Protein AF-A0AAW1SZ01-F1 (afdb_monomer_lite)

Structure (mmCIF, N/CA/C/O backbone):
data_AF-A0AAW1SZ01-F1
#
_entry.id   AF-A0AAW1SZ01-F1
#
loop_
_atom_site.group_PDB
_atom_site.id
_atom_site.type_symbol
_atom_site.label_atom_id
_atom_site.label_alt_id
_atom_site.label_comp_id
_atom_site.label_asym_id
_atom_site.label_entity_id
_atom_site.label_seq_id
_atom_site.pdbx_PDB_ins_code
_atom_site.Cartn_x
_atom_site.Cartn_y
_atom_site.Cartn_z
_atom_site.occupancy
_atom_site.B_iso_or_equiv
_atom_site.auth_seq_id
_atom_site.auth_comp_id
_atom_site.auth_asym_id
_atom_site.auth_atom_id
_atom_site.pdbx_PDB_model_num
ATOM 1 N N . MET A 1 1 ? -8.399 -13.420 23.243 1.00 52.22 1 MET A N 1
ATOM 2 C CA . MET A 1 1 ? -7.637 -14.056 22.139 1.00 52.22 1 MET A CA 1
ATOM 3 C C . MET A 1 1 ? -8.127 -13.593 20.758 1.00 52.22 1 MET A C 1
ATOM 5 O O . MET A 1 1 ? -8.133 -14.375 19.816 1.00 52.22 1 MET A O 1
ATOM 9 N N . GLY A 1 2 ? -8.563 -12.332 20.626 1.00 72.81 2 GLY A N 1
ATOM 10 C CA . GLY A 1 2 ? -9.098 -11.788 19.370 1.00 72.81 2 GLY A CA 1
ATOM 11 C C . GLY A 1 2 ? -8.154 -10.813 18.667 1.00 72.81 2 GLY A C 1
ATOM 12 O O . GLY A 1 2 ? -8.273 -10.635 17.461 1.00 72.81 2 GLY A O 1
ATOM 13 N N . ASP A 1 3 ? -7.204 -10.222 19.392 1.00 81.69 3 ASP A N 1
ATOM 14 C CA . ASP A 1 3 ? -6.471 -9.056 18.887 1.00 81.69 3 ASP A CA 1
ATOM 15 C C . ASP A 1 3 ? -5.293 -9.440 17.985 1.00 81.69 3 ASP A C 1
ATOM 17 O O . ASP A 1 3 ? -5.135 -8.847 16.924 1.00 81.69 3 ASP A O 1
ATOM 21 N N . LEU A 1 4 ? -4.605 -10.554 18.271 1.00 87.94 4 LEU A N 1
ATOM 22 C CA . LEU A 1 4 ? -3.576 -11.098 17.373 1.00 87.94 4 LEU A CA 1
ATOM 23 C C . LEU A 1 4 ? -4.139 -11.468 15.988 1.00 87.94 4 LEU A C 1
ATOM 25 O O . LEU A 1 4 ? -3.539 -11.167 14.964 1.00 87.94 4 LEU A O 1
ATOM 29 N N . HIS A 1 5 ? -5.322 -12.091 15.926 1.00 90.06 5 HIS A N 1
ATOM 30 C CA . HIS A 1 5 ? -5.950 -12.444 14.644 1.00 90.06 5 HIS A CA 1
ATOM 31 C C . HIS A 1 5 ? -6.350 -11.211 13.825 1.00 90.06 5 HIS A C 1
ATOM 33 O O . HIS A 1 5 ? -6.357 -11.276 12.596 1.00 90.06 5 HIS A O 1
ATOM 39 N N . LYS A 1 6 ? -6.717 -10.106 14.486 1.00 90.19 6 LYS A N 1
ATOM 40 C CA . LYS A 1 6 ? -7.010 -8.839 13.808 1.00 90.19 6 LYS A CA 1
ATOM 41 C C . LYS A 1 6 ? -5.728 -8.234 13.245 1.00 90.19 6 LYS A C 1
ATOM 43 O O . LYS A 1 6 ? -5.693 -7.949 12.052 1.00 90.19 6 LYS A O 1
ATOM 48 N N . GLU A 1 7 ? -4.677 -8.133 14.059 1.00 91.94 7 GLU A N 1
ATOM 49 C CA . GLU A 1 7 ? -3.374 -7.615 13.627 1.00 91.94 7 GLU A CA 1
ATOM 50 C C . GLU A 1 7 ? -2.823 -8.424 12.446 1.00 91.94 7 GLU A C 1
ATOM 52 O O . GLU A 1 7 ? -2.446 -7.852 11.427 1.00 91.94 7 GLU A O 1
ATOM 57 N N . MET A 1 8 ? -2.867 -9.760 12.517 1.00 93.62 8 MET A N 1
ATOM 58 C CA . MET A 1 8 ? -2.403 -10.615 11.421 1.00 93.62 8 MET A CA 1
ATOM 59 C C . MET A 1 8 ? -3.152 -10.351 10.109 1.00 93.62 8 MET A C 1
ATOM 61 O O . MET A 1 8 ? -2.529 -10.318 9.048 1.00 93.62 8 MET A O 1
ATOM 65 N N . LYS A 1 9 ? -4.474 -10.132 10.158 1.00 94.12 9 LYS A N 1
ATOM 66 C CA . LYS A 1 9 ? -5.267 -9.790 8.964 1.00 94.12 9 LYS A CA 1
ATOM 67 C C . LYS A 1 9 ? -4.882 -8.427 8.397 1.00 94.12 9 LYS A C 1
ATOM 69 O O . LYS A 1 9 ? -4.774 -8.289 7.181 1.00 94.12 9 LYS A O 1
ATOM 74 N N . ILE A 1 10 ? -4.673 -7.438 9.265 1.00 94.25 10 ILE A N 1
ATOM 75 C CA . ILE A 1 10 ? -4.255 -6.087 8.872 1.00 94.25 10 ILE A CA 1
ATOM 76 C C . ILE A 1 10 ? -2.873 -6.146 8.221 1.00 94.25 10 ILE A C 1
ATOM 78 O O . ILE A 1 10 ? -2.716 -5.699 7.088 1.00 94.25 10 ILE A O 1
ATOM 82 N N . ARG A 1 11 ? -1.906 -6.796 8.874 1.00 95.12 11 ARG A N 1
ATOM 83 C CA . ARG A 1 11 ? -0.548 -6.991 8.359 1.00 95.12 11 ARG A CA 1
ATOM 84 C C . ARG A 1 11 ? -0.560 -7.677 6.994 1.00 95.12 11 ARG A C 1
ATOM 86 O O . ARG A 1 11 ? 0.067 -7.181 6.064 1.00 95.12 11 ARG A O 1
ATOM 93 N N . GLN A 1 12 ? -1.317 -8.767 6.842 1.00 94.62 12 GLN A N 1
ATOM 94 C CA . GLN A 1 12 ? -1.421 -9.480 5.566 1.00 94.62 12 GLN A CA 1
ATOM 95 C C . GLN A 1 12 ? -2.022 -8.603 4.459 1.00 94.62 12 GLN A C 1
ATOM 97 O O . GLN A 1 12 ? -1.530 -8.615 3.331 1.00 94.62 12 GLN A O 1
ATOM 102 N N . ARG A 1 13 ? -3.066 -7.825 4.772 1.00 94.56 13 ARG A N 1
ATOM 103 C CA . ARG A 1 13 ? -3.696 -6.904 3.818 1.00 94.56 13 ARG A CA 1
ATOM 104 C C . ARG A 1 13 ? -2.722 -5.816 3.375 1.00 94.56 13 ARG A C 1
ATOM 106 O O . ARG A 1 13 ? -2.546 -5.625 2.177 1.00 94.56 13 ARG A O 1
ATOM 113 N N . VAL A 1 14 ? -2.099 -5.115 4.321 1.00 94.69 14 VAL A N 1
ATOM 114 C CA . VAL A 1 14 ? -1.214 -3.983 4.019 1.00 94.69 14 VAL A CA 1
ATOM 115 C C . VAL A 1 14 ? 0.039 -4.464 3.288 1.00 94.69 14 VAL A C 1
ATOM 117 O O . VAL A 1 14 ? 0.370 -3.905 2.251 1.00 94.69 14 VAL A O 1
ATOM 120 N N . GLN A 1 15 ? 0.680 -5.555 3.717 1.00 93.94 15 GLN A N 1
ATOM 121 C CA . GLN A 1 15 ? 1.846 -6.104 3.007 1.00 93.94 15 GLN A CA 1
ATOM 122 C C . GLN A 1 15 ? 1.521 -6.582 1.585 1.00 93.94 15 GLN A C 1
ATOM 124 O O . GLN A 1 15 ? 2.368 -6.493 0.702 1.00 93.94 15 GLN A O 1
ATOM 129 N N . GLY A 1 16 ? 0.298 -7.062 1.334 1.00 91.88 16 GLY A N 1
ATOM 130 C CA . GLY A 1 16 ? -0.138 -7.430 -0.016 1.00 91.88 16 GLY A CA 1
ATOM 131 C C . GLY A 1 16 ? -0.310 -6.235 -0.963 1.00 91.88 16 GLY A C 1
ATOM 132 O O . GLY A 1 16 ? -0.218 -6.406 -2.179 1.00 91.88 16 GLY A O 1
ATOM 133 N N . ILE A 1 17 ? -0.560 -5.045 -0.408 1.00 92.31 17 ILE A N 1
ATOM 134 C CA . ILE A 1 17 ? -0.696 -3.780 -1.143 1.00 92.31 17 ILE A CA 1
ATOM 135 C C . ILE A 1 17 ? 0.676 -3.118 -1.303 1.00 92.31 17 ILE A C 1
ATOM 137 O O . ILE A 1 17 ? 1.040 -2.705 -2.395 1.00 92.31 17 ILE A O 1
ATOM 141 N N . PHE A 1 18 ? 1.455 -3.053 -0.224 1.00 93.00 18 PHE A N 1
ATOM 142 C CA . PHE A 1 18 ? 2.802 -2.488 -0.184 1.00 93.00 18 PHE A CA 1
ATOM 143 C C . PHE A 1 18 ? 3.845 -3.558 -0.524 1.00 93.00 18 PHE A C 1
ATOM 145 O O . PHE A 1 18 ? 4.616 -4.010 0.328 1.00 93.00 18 PHE A O 1
ATOM 152 N N . ASN A 1 19 ? 3.832 -3.981 -1.787 1.00 92.19 19 ASN A N 1
ATOM 153 C CA . ASN A 1 19 ? 4.621 -5.098 -2.301 1.00 92.19 19 ASN A CA 1
ATOM 154 C C . ASN A 1 19 ? 5.793 -4.673 -3.204 1.00 92.19 19 ASN A C 1
ATOM 156 O O . ASN A 1 19 ? 6.252 -5.477 -4.020 1.00 92.19 19 ASN A O 1
ATOM 160 N N . ARG A 1 20 ? 6.277 -3.430 -3.084 1.00 91.00 20 ARG A N 1
ATOM 161 C CA . ARG A 1 20 ? 7.441 -2.972 -3.854 1.00 91.00 20 ARG A CA 1
ATOM 162 C C . ARG A 1 20 ? 8.731 -3.645 -3.359 1.00 91.00 20 ARG A C 1
ATOM 164 O O . ARG A 1 20 ? 8.949 -3.694 -2.147 1.00 91.00 20 ARG A O 1
ATOM 171 N N . PRO A 1 21 ? 9.580 -4.173 -4.257 1.00 91.38 21 PRO A N 1
ATOM 172 C CA . PRO A 1 21 ? 10.893 -4.708 -3.913 1.00 91.38 21 PRO A CA 1
ATOM 173 C C . PRO A 1 21 ? 11.940 -3.598 -3.747 1.00 91.38 21 PRO A C 1
ATOM 175 O O . PRO A 1 21 ? 11.858 -2.564 -4.399 1.00 91.38 21 PRO A O 1
ATOM 178 N N . GLU A 1 22 ? 12.988 -3.867 -2.965 1.00 91.94 22 GLU A N 1
ATOM 179 C CA . GLU A 1 22 ? 14.144 -2.969 -2.767 1.00 91.94 22 GLU A CA 1
ATOM 180 C C . GLU A 1 22 ? 14.798 -2.517 -4.090 1.00 91.94 22 GLU A C 1
ATOM 182 O O . GLU A 1 22 ? 15.280 -1.396 -4.192 1.00 91.94 22 GLU A O 1
ATOM 187 N N . ALA A 1 23 ? 14.759 -3.359 -5.130 1.00 89.56 23 ALA A N 1
ATOM 188 C CA . ALA A 1 23 ? 15.337 -3.065 -6.444 1.00 89.56 23 ALA A CA 1
ATOM 189 C C . ALA A 1 23 ? 14.664 -1.899 -7.196 1.00 89.56 23 ALA A C 1
ATOM 191 O O . ALA A 1 23 ? 15.280 -1.346 -8.106 1.00 89.56 23 ALA A O 1
ATOM 192 N N . ASP A 1 24 ? 13.431 -1.537 -6.831 1.00 88.81 24 ASP A N 1
ATOM 193 C CA . ASP A 1 24 ? 12.688 -0.439 -7.465 1.00 88.81 24 ASP A CA 1
ATOM 194 C C . ASP A 1 24 ? 12.974 0.919 -6.790 1.00 88.81 24 ASP A C 1
ATOM 196 O O . ASP A 1 24 ? 12.472 1.954 -7.232 1.00 88.81 24 ASP A O 1
ATOM 200 N N . PHE A 1 25 ? 13.785 0.935 -5.726 1.00 92.88 25 PHE A N 1
ATOM 201 C CA . PHE A 1 25 ? 14.152 2.147 -4.998 1.00 92.88 25 PHE A CA 1
ATOM 202 C C . PHE A 1 25 ? 15.536 2.656 -5.429 1.00 92.88 25 PHE A C 1
ATOM 204 O O . PHE A 1 25 ? 16.439 1.864 -5.705 1.00 92.88 25 PHE A O 1
ATOM 211 N N . PRO A 1 26 ? 15.740 3.984 -5.478 1.00 91.06 26 PRO A N 1
ATOM 212 C CA . PRO A 1 26 ? 17.015 4.566 -5.893 1.00 91.06 26 PRO A CA 1
ATOM 213 C C . PRO A 1 26 ? 18.117 4.416 -4.833 1.00 91.06 26 PRO A C 1
ATOM 215 O O . PRO A 1 26 ? 19.300 4.508 -5.167 1.00 91.06 26 PRO A O 1
ATOM 218 N N . GLY A 1 27 ? 17.755 4.170 -3.570 1.00 94.56 27 GLY A N 1
ATOM 219 C CA . GLY A 1 27 ? 18.699 4.007 -2.474 1.00 94.56 27 GLY A CA 1
ATOM 220 C C . GLY A 1 27 ? 18.135 3.225 -1.289 1.00 94.56 27 GLY A C 1
ATOM 221 O O . GLY A 1 27 ? 16.928 3.056 -1.129 1.00 94.56 27 GLY A O 1
ATOM 222 N N . LEU A 1 28 ? 19.049 2.772 -0.427 1.00 94.81 28 LEU A N 1
ATOM 223 C CA . LEU A 1 28 ? 18.716 2.018 0.784 1.00 94.81 28 LEU A CA 1
ATOM 224 C C . LEU A 1 28 ? 17.923 2.859 1.799 1.00 94.81 28 LEU A C 1
ATOM 226 O O . LEU A 1 28 ? 17.098 2.318 2.527 1.00 94.81 28 LEU A O 1
ATOM 230 N N . GLN A 1 29 ? 18.162 4.174 1.846 1.00 95.94 29 GLN A N 1
ATOM 231 C CA . GLN A 1 29 ? 17.421 5.073 2.732 1.00 95.94 29 GLN A CA 1
ATOM 232 C C . GLN A 1 29 ? 15.941 5.125 2.343 1.00 95.94 29 GLN A C 1
ATOM 234 O O . GLN A 1 29 ? 15.099 4.879 3.194 1.00 95.94 29 GLN A O 1
ATOM 239 N N . ASP A 1 30 ? 15.631 5.330 1.059 1.00 95.00 30 ASP A N 1
ATOM 240 C CA . ASP A 1 30 ? 14.244 5.375 0.576 1.00 95.00 30 ASP A CA 1
ATOM 241 C C . ASP A 1 30 ? 13.516 4.045 0.807 1.00 95.00 30 ASP A C 1
ATOM 243 O O . ASP A 1 30 ? 12.323 4.016 1.108 1.00 95.00 30 ASP A O 1
ATOM 247 N N . TRP A 1 31 ? 14.243 2.930 0.689 1.00 95.50 31 TRP A N 1
ATOM 248 C CA . TRP A 1 31 ? 13.714 1.615 1.031 1.00 95.50 31 TRP A CA 1
ATOM 249 C C . TRP A 1 31 ? 13.381 1.498 2.523 1.00 95.50 31 TRP A C 1
ATOM 251 O O . TRP A 1 31 ? 12.298 1.027 2.869 1.00 95.50 31 TRP A O 1
ATOM 261 N N . ASN A 1 32 ? 14.269 1.951 3.410 1.00 95.81 32 ASN A N 1
ATOM 262 C CA . ASN A 1 32 ? 14.010 1.945 4.850 1.00 95.81 32 ASN A CA 1
ATOM 263 C C . ASN A 1 32 ? 12.837 2.862 5.217 1.00 95.81 32 ASN A C 1
ATOM 265 O O . ASN A 1 32 ? 11.950 2.428 5.946 1.00 95.81 32 ASN A O 1
ATOM 269 N N . ASP A 1 33 ? 12.775 4.066 4.648 1.00 96.00 33 ASP A N 1
ATOM 270 C CA . ASP A 1 33 ? 11.678 5.015 4.871 1.00 96.00 33 ASP A CA 1
ATOM 271 C C . ASP A 1 33 ? 10.333 4.420 4.400 1.00 96.00 33 ASP A C 1
ATOM 273 O O . ASP A 1 33 ? 9.301 4.564 5.059 1.00 96.00 33 ASP A O 1
ATOM 277 N N . TYR A 1 34 ? 10.334 3.675 3.288 1.00 94.88 34 TYR A N 1
ATOM 278 C CA . TYR A 1 34 ? 9.164 2.930 2.814 1.00 94.88 34 TYR A CA 1
ATOM 279 C C . TYR A 1 34 ? 8.743 1.808 3.774 1.00 94.88 34 TYR A C 1
ATOM 281 O O . TYR A 1 34 ? 7.546 1.595 3.997 1.00 94.88 34 TYR A O 1
ATOM 289 N N . LEU A 1 35 ? 9.707 1.075 4.340 1.00 95.44 35 LEU A N 1
ATOM 290 C CA . LEU A 1 35 ? 9.437 0.029 5.325 1.00 95.44 35 LEU A CA 1
ATOM 291 C C . LEU A 1 35 ? 8.861 0.604 6.622 1.00 95.44 35 LEU A C 1
ATOM 293 O O . LEU A 1 35 ? 7.907 0.028 7.147 1.00 95.44 35 LEU A O 1
ATOM 297 N N . GLU A 1 36 ? 9.401 1.727 7.099 1.00 95.38 36 GLU A N 1
ATOM 298 C CA . GLU A 1 36 ? 8.890 2.448 8.267 1.00 95.38 36 GLU A CA 1
ATOM 299 C C . GLU A 1 36 ? 7.457 2.927 8.024 1.00 95.38 36 GLU A C 1
ATOM 301 O O . GLU A 1 36 ? 6.563 2.545 8.774 1.00 95.38 36 GLU A O 1
ATOM 306 N N . LEU A 1 37 ? 7.191 3.618 6.907 1.00 93.75 37 LEU A N 1
ATOM 307 C CA . LEU A 1 37 ? 5.839 4.063 6.549 1.00 93.75 37 LEU A CA 1
ATOM 308 C C . LEU A 1 37 ? 4.833 2.902 6.519 1.00 93.75 37 LEU A C 1
ATOM 310 O O . LEU A 1 37 ? 3.693 3.034 6.971 1.00 93.75 37 LEU A O 1
ATOM 314 N N . ARG A 1 38 ? 5.238 1.751 5.969 1.00 95.25 38 ARG A N 1
ATOM 315 C CA . ARG A 1 38 ? 4.383 0.563 5.909 1.00 95.25 38 ARG A CA 1
ATOM 316 C C . ARG A 1 38 ? 4.060 0.028 7.305 1.00 95.25 38 ARG A C 1
ATOM 318 O O . ARG A 1 38 ? 2.907 -0.329 7.546 1.00 95.25 38 ARG A O 1
ATOM 325 N N . GLU A 1 39 ? 5.045 -0.075 8.196 1.00 95.00 39 GLU A N 1
ATOM 326 C CA . GLU A 1 39 ? 4.816 -0.549 9.568 1.00 95.00 39 GLU A CA 1
ATOM 327 C C . GLU A 1 39 ? 4.034 0.472 10.404 1.00 95.00 39 GLU A C 1
ATOM 329 O O . GLU A 1 39 ? 3.146 0.058 11.147 1.00 95.00 39 GLU A O 1
ATOM 334 N N . ASP A 1 40 ? 4.243 1.774 10.206 1.00 94.94 40 ASP A N 1
ATOM 335 C CA . ASP A 1 40 ? 3.460 2.832 10.855 1.00 94.94 40 ASP A CA 1
ATOM 336 C C . ASP A 1 40 ? 1.969 2.701 10.527 1.00 94.94 40 ASP A C 1
ATOM 338 O O . ASP A 1 40 ? 1.117 2.710 11.417 1.00 94.94 40 ASP A O 1
ATOM 342 N N . ILE A 1 41 ? 1.633 2.492 9.249 1.00 94.31 41 ILE A N 1
ATOM 343 C CA . ILE A 1 41 ? 0.247 2.257 8.821 1.00 94.31 41 ILE A CA 1
ATOM 344 C C . ILE A 1 41 ? -0.316 0.983 9.471 1.00 94.31 41 ILE A C 1
ATOM 346 O O . ILE A 1 41 ? -1.464 0.974 9.919 1.00 94.31 41 ILE A O 1
ATOM 350 N N . ILE A 1 42 ? 0.468 -0.100 9.537 1.00 94.12 42 ILE A N 1
ATOM 351 C CA . ILE A 1 42 ? 0.039 -1.363 10.163 1.00 94.12 42 ILE A CA 1
ATOM 352 C C . ILE A 1 42 ? -0.234 -1.162 11.655 1.00 94.12 42 ILE A C 1
ATOM 354 O O . ILE A 1 42 ? -1.271 -1.619 12.137 1.00 94.12 42 ILE A O 1
ATOM 358 N N . MET A 1 43 ? 0.667 -0.485 12.368 1.00 93.56 43 MET A N 1
ATOM 359 C CA . MET A 1 43 ? 0.563 -0.240 13.804 1.00 93.56 43 MET A CA 1
ATOM 360 C C . MET A 1 43 ? -0.643 0.647 14.118 1.00 93.56 43 MET A C 1
ATOM 362 O O . MET A 1 43 ? -1.482 0.264 14.932 1.00 93.56 43 MET A O 1
ATOM 366 N N . ASN A 1 44 ? -0.818 1.748 13.382 1.00 94.00 44 ASN A N 1
ATOM 367 C CA . ASN A 1 44 ? -1.963 2.645 13.535 1.00 94.00 44 ASN A CA 1
ATOM 368 C C . ASN A 1 44 ? -3.297 1.910 13.328 1.00 94.00 44 ASN A C 1
ATOM 370 O O . ASN A 1 44 ? -4.220 2.030 14.136 1.00 94.00 44 ASN A O 1
ATOM 374 N N . LEU A 1 45 ? -3.398 1.078 12.284 1.00 93.19 45 LEU A N 1
ATOM 375 C CA . LEU A 1 45 ? -4.605 0.289 12.019 1.00 93.19 45 LEU A CA 1
ATOM 376 C C . LEU A 1 45 ? -4.837 -0.820 13.055 1.00 93.19 45 LEU A C 1
ATOM 378 O O . LEU A 1 45 ? -5.990 -1.130 13.360 1.00 93.19 45 LEU A O 1
ATOM 382 N N . ALA A 1 46 ? -3.773 -1.431 13.583 1.00 92.19 46 ALA A N 1
ATOM 383 C CA . ALA A 1 46 ? -3.866 -2.469 14.607 1.00 92.19 46 ALA A CA 1
ATOM 384 C C . ALA A 1 46 ? -4.306 -1.907 15.967 1.00 92.19 46 ALA A C 1
ATOM 386 O O . ALA A 1 46 ? -5.117 -2.533 16.653 1.00 92.19 46 ALA A O 1
ATOM 387 N N . GLU A 1 47 ? -3.814 -0.722 16.329 1.00 90.19 47 GLU A N 1
ATOM 388 C CA . GLU A 1 47 ? -4.157 -0.015 17.568 1.00 90.19 47 GLU A CA 1
ATOM 389 C C . GLU A 1 47 ? -5.476 0.767 17.457 1.00 90.19 47 GLU A C 1
ATOM 391 O O . GLU A 1 47 ? -6.098 1.091 18.469 1.00 90.19 47 GLU A O 1
ATOM 396 N N . GLY A 1 48 ? -5.951 1.013 16.231 1.00 90.25 48 GLY A N 1
ATOM 397 C CA . GLY A 1 48 ? -7.181 1.757 15.961 1.00 90.25 48 GLY A CA 1
ATOM 398 C C . GLY A 1 48 ? -7.005 3.275 16.038 1.00 90.25 48 GLY A C 1
ATOM 399 O O . GLY A 1 48 ? -7.982 3.989 16.269 1.00 90.25 48 GLY A O 1
ATOM 400 N N . VAL A 1 49 ? -5.780 3.764 15.843 1.00 89.62 49 VAL A N 1
ATOM 401 C CA . VAL A 1 49 ? -5.429 5.188 15.818 1.00 89.62 49 VAL A CA 1
ATOM 402 C C . VAL A 1 49 ? -5.527 5.699 14.380 1.00 89.62 49 VAL A C 1
ATOM 404 O O . VAL A 1 49 ? -5.027 5.064 13.455 1.00 89.62 49 VAL A O 1
ATOM 407 N N . ASP A 1 50 ? -6.219 6.823 14.177 1.00 89.44 50 ASP A N 1
ATOM 408 C CA . ASP A 1 50 ? -6.332 7.518 12.884 1.00 89.44 50 ASP A CA 1
ATOM 409 C C . ASP A 1 50 ? -6.649 6.601 11.686 1.00 89.44 50 ASP A C 1
ATOM 411 O O . ASP A 1 50 ? -6.105 6.729 10.586 1.00 89.44 50 ASP A O 1
ATOM 415 N N . VAL A 1 51 ? -7.570 5.652 11.897 1.00 93.12 51 VAL A N 1
ATOM 416 C CA . VAL A 1 51 ? -7.947 4.631 10.902 1.00 93.12 51 VAL A CA 1
ATOM 417 C C . VAL A 1 51 ? -8.391 5.265 9.583 1.00 93.12 51 VAL A C 1
ATOM 419 O O . VAL A 1 51 ? -8.017 4.791 8.517 1.00 93.12 51 VAL A O 1
ATOM 422 N N . ALA A 1 52 ? -9.158 6.356 9.635 1.00 93.44 52 ALA A N 1
ATOM 423 C CA . ALA A 1 52 ? -9.667 7.019 8.435 1.00 93.44 52 ALA A CA 1
ATOM 424 C C . ALA A 1 52 ? -8.547 7.607 7.559 1.00 93.44 52 ALA A C 1
ATOM 426 O O . ALA A 1 52 ? -8.604 7.498 6.336 1.00 93.44 52 ALA A O 1
ATOM 427 N N . GLU A 1 53 ? -7.525 8.204 8.174 1.00 93.75 53 GLU A N 1
ATOM 428 C CA . GLU A 1 53 ? -6.400 8.786 7.444 1.00 93.75 53 GLU A CA 1
ATOM 429 C C . GLU A 1 53 ? -5.530 7.694 6.819 1.00 93.75 53 GLU A C 1
ATOM 431 O O . GLU A 1 53 ? -5.209 7.754 5.632 1.00 93.75 53 GLU A O 1
ATOM 436 N N . ASN A 1 54 ? -5.205 6.657 7.592 1.00 93.81 54 ASN A N 1
ATOM 437 C CA . ASN A 1 54 ? -4.398 5.538 7.114 1.00 93.81 54 ASN A CA 1
ATOM 438 C C . ASN A 1 54 ? -5.105 4.756 5.993 1.00 93.81 54 ASN A C 1
ATOM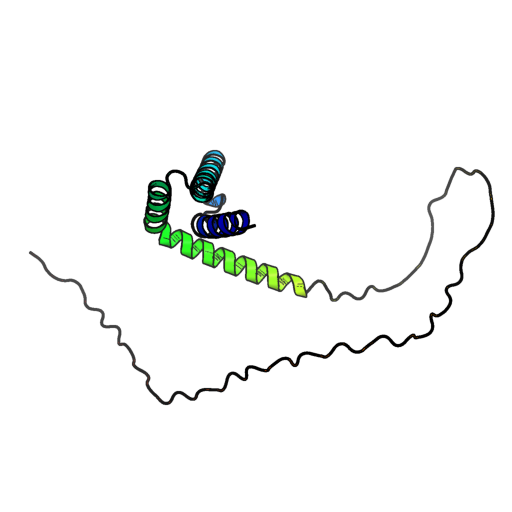 440 O O . ASN A 1 54 ? -4.472 4.392 5.004 1.00 93.81 54 ASN A O 1
ATOM 444 N N . GLU A 1 55 ? -6.422 4.555 6.083 1.00 93.62 55 GLU A N 1
ATOM 445 C CA . GLU A 1 55 ? -7.207 3.950 4.999 1.00 93.62 55 GLU A CA 1
ATOM 446 C C . GLU A 1 55 ? -7.246 4.838 3.745 1.00 93.62 55 GLU A C 1
ATOM 448 O O . GLU A 1 55 ? -7.165 4.314 2.633 1.00 93.62 55 GLU A O 1
ATOM 453 N N . ASN A 1 56 ? -7.301 6.169 3.892 1.00 95.19 56 ASN A N 1
ATOM 454 C CA . ASN A 1 56 ? -7.204 7.072 2.742 1.00 95.19 56 ASN A CA 1
ATOM 455 C C . ASN A 1 56 ? -5.827 6.977 2.066 1.00 95.19 56 ASN A C 1
ATOM 457 O O . ASN A 1 56 ? -5.757 6.829 0.848 1.00 95.19 56 ASN A O 1
ATOM 461 N N . ARG A 1 57 ? -4.739 6.958 2.848 1.00 92.31 57 ARG A N 1
ATOM 462 C CA . ARG A 1 57 ? -3.375 6.756 2.325 1.00 92.31 57 ARG A CA 1
ATOM 463 C C . ARG A 1 57 ? -3.242 5.425 1.582 1.00 92.31 57 ARG A C 1
ATOM 465 O O . ARG A 1 57 ? -2.651 5.375 0.507 1.00 92.31 57 ARG A O 1
ATOM 472 N N . ILE A 1 58 ? -3.830 4.347 2.113 1.00 94.00 58 ILE A N 1
ATOM 473 C CA . ILE A 1 58 ? -3.875 3.045 1.430 1.00 94.00 58 ILE A CA 1
ATOM 474 C C . ILE A 1 58 ? -4.625 3.154 0.096 1.00 94.00 58 ILE A C 1
ATOM 476 O O . ILE A 1 58 ? -4.153 2.630 -0.912 1.00 94.00 58 ILE A O 1
ATOM 480 N N . ALA A 1 59 ? -5.785 3.814 0.073 1.00 93.88 59 ALA A N 1
ATOM 481 C CA . ALA A 1 59 ? -6.597 3.957 -1.133 1.00 93.88 59 ALA A CA 1
ATOM 482 C C . ALA A 1 59 ? -5.899 4.797 -2.217 1.00 93.88 59 ALA A C 1
ATOM 484 O O . ALA A 1 59 ? -5.947 4.450 -3.399 1.00 93.88 59 ALA A O 1
ATOM 485 N N . GLU A 1 60 ? -5.222 5.875 -1.821 1.00 94.56 60 GLU A N 1
ATOM 486 C CA . GLU A 1 60 ? -4.404 6.699 -2.713 1.00 94.56 60 GLU A CA 1
ATOM 487 C C . GLU A 1 60 ? -3.250 5.886 -3.301 1.00 94.56 60 GLU A C 1
ATOM 489 O O . GLU A 1 60 ? -3.130 5.797 -4.525 1.00 94.56 60 GLU A O 1
ATOM 494 N N . TYR A 1 61 ? -2.494 5.184 -2.451 1.00 93.31 61 TYR A N 1
ATOM 495 C CA . TYR A 1 61 ? -1.394 4.331 -2.893 1.00 93.31 61 TYR A CA 1
ATOM 496 C C . TYR A 1 61 ? -1.860 3.236 -3.859 1.00 93.31 61 TYR A C 1
ATOM 498 O O . TYR A 1 61 ? -1.211 2.987 -4.874 1.00 93.31 61 TYR A O 1
ATOM 506 N N . GLN A 1 62 ? -3.003 2.601 -3.588 1.00 92.19 62 GLN A N 1
ATOM 507 C CA . GLN A 1 62 ? -3.588 1.600 -4.481 1.00 92.19 62 GLN A CA 1
ATOM 508 C C . GLN A 1 62 ? -3.957 2.174 -5.845 1.00 92.19 62 GLN A C 1
ATOM 510 O O . GLN A 1 62 ? -3.741 1.516 -6.859 1.00 92.19 62 GLN A O 1
ATOM 515 N N . ARG A 1 63 ? -4.538 3.376 -5.879 1.00 92.19 63 ARG A N 1
ATOM 516 C CA . ARG A 1 63 ? -4.948 4.024 -7.127 1.00 92.19 63 ARG A CA 1
ATOM 517 C C . ARG A 1 63 ? -3.741 4.401 -7.978 1.00 92.19 63 ARG A C 1
ATOM 519 O O . ARG A 1 63 ? -3.780 4.216 -9.190 1.00 92.19 63 ARG A O 1
ATOM 526 N N . GLU A 1 64 ? -2.695 4.919 -7.347 1.00 91.50 64 GLU A N 1
ATOM 527 C CA . GLU A 1 64 ? -1.487 5.381 -8.033 1.00 91.50 64 GLU A CA 1
ATOM 528 C C . GLU A 1 64 ? -0.601 4.219 -8.493 1.00 91.50 64 GLU A C 1
ATOM 530 O O . GLU A 1 64 ? -0.029 4.282 -9.576 1.00 91.50 64 GLU A O 1
ATOM 535 N N . ASN A 1 65 ? -0.560 3.122 -7.728 1.00 90.38 65 ASN A N 1
ATOM 536 C CA . ASN A 1 65 ? 0.385 2.018 -7.942 1.00 90.38 65 ASN A CA 1
ATOM 537 C C . ASN A 1 65 ? -0.288 0.707 -8.358 1.00 90.38 65 ASN A C 1
ATOM 539 O O . ASN A 1 65 ? 0.307 -0.364 -8.267 1.00 90.38 65 ASN A O 1
ATOM 543 N N . TYR A 1 66 ? -1.532 0.770 -8.838 1.00 88.19 66 TYR A N 1
ATOM 544 C CA . TYR A 1 66 ? -2.318 -0.412 -9.201 1.00 88.19 66 TYR A CA 1
ATOM 545 C C . TYR A 1 66 ? -1.583 -1.355 -10.168 1.00 88.19 66 TYR A C 1
ATOM 547 O O . TYR A 1 66 ? -1.605 -2.575 -9.994 1.00 88.19 66 TYR A O 1
ATOM 555 N N . GLN A 1 67 ? -0.919 -0.788 -11.179 1.00 87.31 67 GLN A N 1
ATOM 556 C CA . GLN A 1 67 ? -0.180 -1.559 -12.181 1.00 87.31 67 GLN A CA 1
ATOM 557 C C . GLN A 1 67 ? 1.030 -2.270 -11.568 1.00 87.31 67 GLN A C 1
ATOM 559 O O . GLN A 1 67 ? 1.193 -3.474 -11.754 1.00 87.31 67 GLN A O 1
ATOM 564 N N . GLU A 1 68 ? 1.821 -1.561 -10.764 1.00 90.00 68 GLU A N 1
ATOM 565 C CA . GLU A 1 68 ? 2.995 -2.126 -10.094 1.00 90.00 68 GLU A CA 1
ATOM 566 C C . GLU A 1 68 ? 2.615 -3.245 -9.123 1.00 90.00 68 GLU A C 1
ATOM 568 O O . GLU A 1 68 ? 3.275 -4.283 -9.070 1.00 90.00 68 GLU A O 1
ATOM 573 N N . ILE A 1 69 ? 1.515 -3.071 -8.384 1.00 90.31 69 ILE A N 1
ATOM 574 C CA . ILE A 1 69 ? 1.023 -4.081 -7.446 1.00 90.31 69 ILE A CA 1
ATOM 575 C C . ILE A 1 69 ? 0.717 -5.384 -8.190 1.00 90.31 69 ILE A C 1
ATOM 577 O O . ILE A 1 69 ? 1.147 -6.451 -7.744 1.00 90.31 69 ILE A O 1
ATOM 581 N N . LEU A 1 70 ? 0.015 -5.305 -9.326 1.00 90.56 70 LEU A N 1
ATOM 582 C CA . LEU A 1 70 ? -0.320 -6.465 -10.156 1.00 90.56 70 LEU A CA 1
ATOM 583 C C . LEU A 1 70 ? 0.929 -7.174 -10.688 1.00 90.56 70 LEU A C 1
ATOM 585 O O . LEU A 1 70 ? 1.024 -8.401 -10.608 1.00 90.56 70 LEU A O 1
ATOM 589 N N . GLU A 1 71 ? 1.892 -6.418 -11.210 1.00 90.88 71 GLU A N 1
ATOM 590 C CA . GLU A 1 71 ? 3.137 -6.970 -11.749 1.00 90.88 71 GLU A CA 1
ATOM 591 C C . GLU A 1 71 ? 3.979 -7.645 -10.663 1.00 90.88 71 GLU A C 1
ATOM 593 O O . GLU A 1 71 ? 4.454 -8.770 -10.845 1.00 90.88 71 GLU A O 1
ATOM 598 N N . ASN A 1 72 ? 4.110 -7.003 -9.502 1.00 90.69 72 ASN A N 1
ATOM 599 C CA . ASN A 1 72 ? 4.855 -7.539 -8.369 1.00 90.69 72 ASN A CA 1
ATOM 600 C C . ASN A 1 72 ? 4.184 -8.794 -7.794 1.00 90.69 72 ASN A C 1
ATOM 602 O O . ASN A 1 72 ? 4.874 -9.768 -7.485 1.00 90.69 72 ASN A O 1
ATOM 606 N N . GLN A 1 73 ? 2.848 -8.835 -7.725 1.00 88.88 73 GLN A N 1
ATOM 607 C CA . GLN A 1 73 ? 2.109 -10.039 -7.322 1.00 88.88 73 GLN A CA 1
ATOM 608 C C . GLN A 1 73 ? 2.302 -11.188 -8.316 1.00 88.88 73 GLN A C 1
ATOM 610 O O . GLN A 1 73 ? 2.550 -12.321 -7.899 1.00 88.88 73 GLN A O 1
ATOM 615 N N . ALA A 1 74 ? 2.237 -10.914 -9.622 1.00 90.12 74 ALA A N 1
ATOM 616 C CA . ALA A 1 74 ? 2.480 -11.923 -10.650 1.00 90.12 74 ALA A CA 1
ATOM 617 C C . ALA A 1 74 ? 3.908 -12.485 -10.556 1.00 90.12 74 ALA A C 1
ATOM 619 O O . ALA A 1 74 ? 4.099 -13.705 -10.540 1.00 90.12 74 ALA A O 1
ATOM 620 N N . ARG A 1 75 ? 4.902 -11.603 -10.396 1.00 89.94 75 ARG A N 1
ATOM 621 C CA . ARG A 1 75 ? 6.311 -11.972 -10.213 1.00 89.94 75 ARG A CA 1
ATOM 622 C C . ARG A 1 75 ? 6.509 -12.823 -8.956 1.00 89.94 75 ARG A C 1
ATOM 624 O O . ARG A 1 75 ? 7.175 -13.855 -9.012 1.00 89.94 75 ARG A O 1
ATOM 631 N N . GLN A 1 76 ? 5.901 -12.437 -7.835 1.00 88.00 76 GLN A N 1
ATOM 632 C CA . GLN A 1 76 ? 5.980 -13.190 -6.581 1.00 88.00 76 GLN A CA 1
ATOM 633 C C . GLN A 1 76 ? 5.317 -14.573 -6.699 1.00 88.00 76 GLN A C 1
ATOM 635 O O . GLN A 1 76 ? 5.871 -15.566 -6.223 1.00 88.00 76 GLN A O 1
ATOM 640 N N . ALA A 1 77 ? 4.166 -14.667 -7.370 1.00 89.19 77 ALA A N 1
ATOM 641 C CA . ALA A 1 77 ? 3.469 -15.931 -7.599 1.00 89.19 77 ALA A CA 1
ATOM 642 C C . ALA A 1 77 ? 4.283 -16.891 -8.483 1.00 89.19 77 ALA A C 1
ATOM 644 O O . ALA A 1 77 ? 4.360 -18.090 -8.195 1.00 89.19 77 ALA A O 1
ATOM 645 N N . GLU A 1 78 ? 4.933 -16.377 -9.530 1.00 89.56 78 GLU A N 1
ATOM 646 C CA . GLU A 1 78 ? 5.835 -17.166 -10.368 1.00 89.56 78 GLU A CA 1
ATOM 647 C C . GLU A 1 78 ? 7.047 -17.663 -9.572 1.00 89.56 78 GLU A C 1
ATOM 649 O O . GLU A 1 78 ? 7.345 -18.861 -9.586 1.00 89.56 78 GLU A O 1
ATOM 654 N N . GLN A 1 79 ? 7.701 -16.783 -8.810 1.00 87.00 79 GLN A N 1
ATOM 655 C CA . GLN A 1 79 ? 8.833 -17.155 -7.958 1.00 87.00 79 GLN A CA 1
ATOM 656 C C . GLN A 1 79 ? 8.456 -18.247 -6.949 1.00 87.00 79 GLN A C 1
ATOM 658 O O . GLN A 1 79 ? 9.195 -19.224 -6.789 1.00 87.00 79 GLN A O 1
ATOM 663 N N . LEU A 1 80 ? 7.285 -18.135 -6.316 1.00 88.88 80 LEU A N 1
ATOM 664 C CA . LEU A 1 80 ? 6.785 -19.136 -5.375 1.00 88.88 80 LEU A CA 1
ATOM 665 C C . LEU A 1 80 ? 6.535 -20.488 -6.062 1.00 88.88 80 LEU A C 1
ATOM 667 O O . LEU A 1 80 ? 6.919 -21.532 -5.529 1.00 88.88 80 LEU A O 1
ATOM 671 N N . ARG A 1 81 ? 5.953 -20.487 -7.270 1.00 88.56 81 ARG A N 1
ATOM 672 C CA . ARG A 1 81 ? 5.738 -21.705 -8.070 1.00 88.56 81 ARG A CA 1
ATOM 673 C C . ARG A 1 81 ? 7.060 -22.383 -8.436 1.00 88.56 81 ARG A C 1
ATOM 675 O O . ARG A 1 81 ? 7.173 -23.605 -8.318 1.00 88.56 81 ARG A O 1
ATOM 682 N N . MET A 1 82 ? 8.062 -21.606 -8.844 1.00 87.81 82 MET A N 1
ATOM 683 C CA . MET A 1 82 ? 9.396 -22.118 -9.172 1.00 87.81 82 MET A CA 1
ATOM 684 C C . MET A 1 82 ? 10.111 -22.678 -7.933 1.00 87.81 82 MET A C 1
ATOM 686 O O . MET A 1 82 ? 10.753 -23.728 -8.005 1.00 87.81 82 MET A O 1
ATOM 690 N N . ALA A 1 83 ? 9.982 -22.023 -6.775 1.00 87.31 83 ALA A N 1
ATOM 691 C CA . ALA A 1 83 ? 10.534 -22.513 -5.513 1.00 87.31 83 ALA A CA 1
ATOM 692 C C . ALA A 1 83 ? 9.874 -23.831 -5.066 1.00 87.31 83 ALA A C 1
ATOM 694 O O . ALA A 1 83 ? 10.577 -24.783 -4.724 1.00 87.31 83 ALA A O 1
ATOM 695 N N . ALA A 1 84 ? 8.544 -23.930 -5.153 1.00 83.19 84 ALA A N 1
ATOM 696 C CA . ALA A 1 84 ? 7.803 -25.143 -4.808 1.00 83.19 84 ALA A CA 1
ATOM 697 C C . ALA A 1 84 ? 8.142 -26.334 -5.728 1.00 83.19 84 ALA A C 1
ATOM 699 O O . ALA A 1 84 ? 8.210 -27.474 -5.267 1.00 83.19 84 ALA A O 1
ATOM 700 N N . GLY A 1 85 ? 8.418 -26.083 -7.014 1.00 75.69 85 GLY A N 1
ATOM 701 C CA . GLY A 1 85 ? 8.852 -27.112 -7.967 1.00 75.69 85 GLY A CA 1
ATOM 702 C C . GLY A 1 85 ? 10.239 -27.700 -7.670 1.00 75.69 85 GLY A C 1
ATOM 703 O O . GLY A 1 85 ? 10.476 -28.878 -7.940 1.00 75.69 85 GLY A O 1
ATOM 704 N N . ARG A 1 86 ? 11.140 -26.919 -7.055 1.00 62.69 86 ARG A N 1
ATOM 705 C CA . ARG A 1 86 ? 12.496 -27.369 -6.684 1.00 62.69 86 ARG A CA 1
ATOM 706 C C . ARG A 1 86 ? 12.535 -28.243 -5.427 1.00 62.69 86 ARG A C 1
ATOM 708 O O . ARG A 1 86 ? 13.439 -29.059 -5.292 1.00 62.69 86 ARG A O 1
ATOM 715 N N . GLY A 1 87 ? 11.530 -28.154 -4.554 1.00 53.56 87 GLY A N 1
ATOM 716 C CA . GLY A 1 87 ? 11.452 -28.949 -3.320 1.00 53.56 87 GLY A CA 1
ATOM 717 C C . GLY A 1 87 ? 11.213 -30.453 -3.518 1.00 53.56 87 GLY A C 1
ATOM 718 O O . GLY A 1 87 ? 11.324 -31.212 -2.560 1.00 53.56 87 GLY A O 1
ATOM 719 N N . ARG A 1 88 ? 10.900 -30.914 -4.741 1.00 51.47 88 ARG A N 1
ATOM 720 C CA . ARG A 1 88 ? 10.591 -32.332 -5.015 1.00 51.47 88 ARG A CA 1
ATOM 721 C C . ARG A 1 88 ? 11.733 -33.130 -5.653 1.00 51.47 88 ARG A C 1
ATOM 723 O O . ARG A 1 88 ? 11.693 -34.353 -5.605 1.00 51.47 88 ARG A O 1
ATOM 730 N N . GLN A 1 89 ? 12.740 -32.478 -6.238 1.00 50.03 89 GLN A N 1
ATOM 731 C CA . GLN A 1 89 ? 13.799 -33.163 -7.001 1.00 50.03 89 GLN A CA 1
ATOM 732 C C . GLN A 1 89 ? 15.045 -33.527 -6.172 1.00 50.03 89 GLN A C 1
ATOM 734 O O . GLN A 1 89 ? 15.842 -34.344 -6.615 1.00 50.03 89 GLN A O 1
ATOM 739 N N . SER A 1 90 ? 15.203 -33.005 -4.949 1.00 43.31 90 SER A N 1
ATOM 740 C CA . SER A 1 90 ? 16.366 -33.310 -4.091 1.00 43.31 90 SER A CA 1
ATOM 741 C C . SER A 1 90 ? 16.187 -34.510 -3.145 1.00 43.31 90 SER A C 1
ATOM 743 O O . SER A 1 90 ? 17.065 -34.765 -2.329 1.00 43.31 90 SER A O 1
ATOM 745 N N . ALA A 1 91 ? 15.094 -35.275 -3.255 1.00 46.50 91 ALA A N 1
ATOM 746 C CA . ALA A 1 91 ? 14.806 -36.435 -2.397 1.00 46.50 91 ALA A CA 1
ATOM 747 C C . ALA A 1 91 ? 14.908 -37.798 -3.119 1.00 46.50 91 ALA A C 1
ATOM 749 O O . ALA A 1 91 ? 14.264 -38.762 -2.713 1.00 46.50 91 ALA A O 1
ATOM 750 N N . SER A 1 92 ? 15.706 -37.905 -4.187 1.00 42.44 92 SER A N 1
ATOM 751 C CA . SER A 1 92 ? 15.981 -39.186 -4.857 1.00 42.44 92 SER A CA 1
ATOM 752 C C . SER A 1 92 ? 17.467 -39.363 -5.176 1.00 42.44 92 SER A C 1
ATOM 754 O O . SER A 1 92 ? 17.849 -39.460 -6.336 1.00 42.44 92 SER A O 1
ATOM 756 N N . ASN A 1 93 ? 18.301 -39.425 -4.140 1.00 50.62 93 ASN A N 1
ATOM 757 C CA . ASN A 1 93 ? 19.616 -40.061 -4.223 1.00 50.62 93 ASN A CA 1
ATOM 758 C C . ASN A 1 93 ? 19.671 -41.159 -3.147 1.00 50.62 93 ASN A C 1
ATOM 760 O O . ASN A 1 93 ? 19.785 -40.822 -1.967 1.00 50.62 93 ASN A O 1
ATOM 764 N N . PRO A 1 94 ? 19.565 -42.457 -3.488 1.00 47.97 94 PRO A N 1
ATOM 765 C CA . PRO A 1 94 ? 19.938 -43.511 -2.554 1.00 47.97 94 PRO A CA 1
ATOM 766 C C . PRO A 1 94 ? 21.463 -43.486 -2.379 1.00 47.97 94 PRO A C 1
ATOM 768 O O . PRO A 1 94 ? 22.210 -43.581 -3.352 1.00 47.97 94 PRO A O 1
ATOM 771 N N . ALA A 1 95 ? 21.921 -43.317 -1.140 1.00 40.88 95 ALA A N 1
ATOM 772 C CA . ALA A 1 95 ? 23.336 -43.357 -0.787 1.00 40.88 95 ALA A CA 1
ATOM 773 C C . ALA A 1 95 ? 23.963 -44.709 -1.191 1.00 40.88 95 ALA A C 1
ATOM 775 O O . ALA A 1 95 ? 23.433 -45.749 -0.788 1.00 40.88 95 ALA A O 1
ATOM 776 N N . PRO A 1 96 ? 25.085 -44.746 -1.936 1.00 41.84 96 PRO A N 1
ATOM 777 C CA . PRO A 1 96 ? 25.876 -45.960 -2.047 1.00 41.84 96 PRO A CA 1
ATOM 778 C C . PRO A 1 96 ? 26.720 -46.126 -0.778 1.00 41.84 96 PRO A C 1
ATOM 780 O O . PRO A 1 96 ? 27.579 -45.305 -0.461 1.00 41.84 96 PRO A O 1
ATOM 783 N N . ALA A 1 97 ? 26.446 -47.199 -0.042 1.00 46.69 97 ALA A N 1
ATOM 784 C CA . ALA A 1 97 ? 27.315 -47.690 1.012 1.00 46.69 97 ALA A CA 1
ATOM 785 C C . ALA A 1 97 ? 28.603 -48.261 0.400 1.00 46.69 97 ALA A C 1
ATOM 787 O O . ALA A 1 97 ? 28.538 -49.163 -0.433 1.00 46.69 97 ALA A O 1
ATOM 788 N N . SER A 1 98 ? 29.762 -47.788 0.855 1.00 48.16 98 SER A N 1
ATOM 789 C CA . SER A 1 98 ? 30.994 -48.582 0.855 1.00 48.16 98 SER A CA 1
ATOM 790 C C . SER A 1 98 ? 31.979 -48.024 1.878 1.00 48.16 98 SER A C 1
ATOM 792 O O . SER A 1 98 ? 32.475 -46.905 1.750 1.00 48.16 98 SER A O 1
ATOM 794 N N . GLU A 1 99 ? 32.220 -48.834 2.900 1.00 45.00 99 GLU A N 1
ATOM 795 C CA . GLU A 1 99 ? 33.262 -48.705 3.910 1.00 45.00 99 GLU A CA 1
ATOM 796 C C . GLU A 1 99 ? 34.659 -48.812 3.274 1.00 45.00 99 GLU A C 1
ATOM 798 O O . GLU A 1 99 ? 34.855 -49.598 2.352 1.00 45.00 99 GLU A O 1
ATOM 803 N N . SER A 1 100 ? 35.647 -48.095 3.816 1.00 40.19 100 SER A N 1
ATOM 804 C CA . SER A 1 100 ? 36.987 -48.641 4.090 1.00 40.19 100 SER A CA 1
ATOM 805 C C . SER A 1 100 ? 37.830 -47.597 4.816 1.00 40.19 100 SER A C 1
ATOM 807 O O . SER A 1 100 ? 38.036 -46.486 4.336 1.00 40.19 100 SER A O 1
ATOM 809 N N . ALA A 1 101 ? 38.310 -47.999 5.985 1.00 37.72 101 ALA A N 1
ATOM 810 C CA . ALA A 1 101 ? 39.188 -47.269 6.880 1.00 37.72 101 ALA A CA 1
ATOM 811 C C . ALA A 1 101 ? 40.623 -47.106 6.340 1.00 37.72 101 ALA A C 1
ATOM 813 O O . ALA A 1 101 ? 41.041 -47.892 5.489 1.00 37.72 101 ALA A O 1
ATOM 814 N N . ALA A 1 102 ? 41.337 -46.126 6.924 1.00 39.91 102 ALA A N 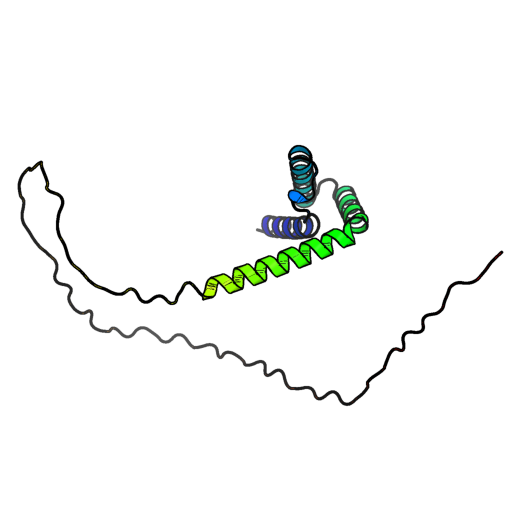1
ATOM 815 C CA . ALA A 1 102 ? 42.789 -46.020 7.193 1.00 39.91 102 ALA A CA 1
ATOM 816 C C . ALA A 1 102 ? 43.340 -44.623 6.824 1.00 39.91 102 ALA A C 1
ATOM 818 O O . ALA A 1 102 ? 43.136 -44.184 5.701 1.00 39.91 102 ALA A O 1
ATOM 819 N N . GLU A 1 103 ? 44.088 -43.847 7.613 1.00 38.59 103 GLU A N 1
ATOM 820 C CA . GLU A 1 103 ? 44.433 -43.737 9.040 1.00 38.59 103 GLU A CA 1
ATOM 821 C C . GLU A 1 103 ? 45.001 -42.304 9.225 1.00 38.59 103 GLU A C 1
ATOM 823 O O . GLU A 1 103 ? 45.632 -41.773 8.311 1.00 38.59 103 GLU A O 1
ATOM 828 N N . LEU A 1 104 ? 44.847 -41.684 10.399 1.00 41.66 104 LEU A N 1
ATOM 829 C CA . LEU A 1 104 ? 45.778 -40.650 10.880 1.00 41.66 104 LEU A CA 1
ATOM 830 C C . LEU A 1 104 ? 46.196 -41.032 12.310 1.00 41.66 104 LEU A C 1
ATOM 832 O O . LEU A 1 104 ? 45.318 -41.373 13.109 1.00 41.66 104 LEU A O 1
ATOM 836 N N . PRO A 1 105 ? 47.500 -41.021 12.649 1.00 42.31 105 PRO A N 1
ATOM 837 C CA . PRO A 1 105 ? 47.981 -41.609 13.890 1.00 42.31 105 PRO A CA 1
ATOM 838 C C . PRO A 1 105 ? 47.754 -40.693 15.097 1.00 42.31 105 PRO A C 1
ATOM 840 O O . PRO A 1 105 ? 48.033 -39.494 15.080 1.00 42.31 105 PRO A O 1
ATOM 843 N N . LEU A 1 106 ? 47.281 -41.324 16.170 1.00 43.12 106 LEU A N 1
ATOM 844 C CA . LEU A 1 106 ? 47.170 -40.812 17.532 1.00 43.12 106 LEU A CA 1
ATOM 845 C C . LEU A 1 106 ? 48.549 -40.510 18.142 1.00 43.12 106 LEU A C 1
ATOM 847 O O . LEU A 1 106 ? 49.435 -41.355 18.071 1.00 43.12 106 LEU A O 1
ATOM 851 N N . THR A 1 107 ? 48.651 -39.436 18.928 1.00 41.28 107 THR A N 1
ATOM 852 C CA . THR A 1 107 ? 49.256 -39.491 20.278 1.00 41.28 107 THR A CA 1
ATOM 853 C C . THR A 1 107 ? 48.437 -38.516 21.136 1.00 41.28 107 THR A C 1
ATOM 855 O O . THR A 1 107 ? 48.244 -37.375 20.733 1.00 41.28 107 THR A O 1
ATOM 858 N N . TYR A 1 108 ? 47.761 -38.925 22.206 1.00 43.31 108 TYR A N 1
ATOM 859 C CA . TYR A 1 108 ? 48.355 -39.216 23.506 1.00 43.31 108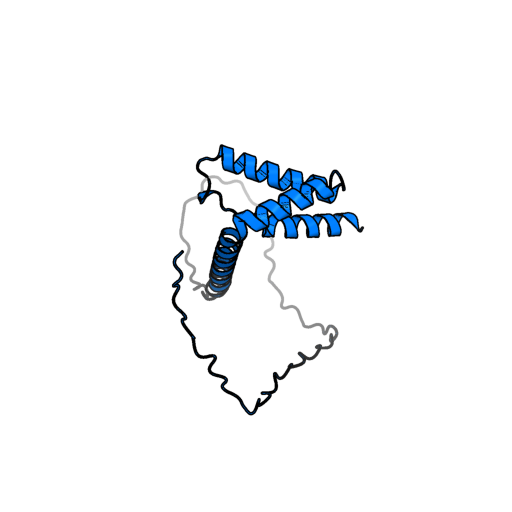 TYR A CA 1
ATOM 860 C C . TYR A 1 108 ? 47.377 -40.064 24.340 1.00 43.31 108 TYR A C 1
ATOM 862 O O . TYR A 1 108 ? 46.168 -39.835 24.328 1.00 43.31 108 TYR A O 1
ATOM 870 N N . ALA A 1 109 ? 47.917 -41.061 25.037 1.00 40.97 109 ALA A N 1
ATOM 871 C CA . ALA A 1 109 ? 47.187 -42.088 25.768 1.00 40.97 109 ALA A CA 1
ATOM 872 C C . ALA A 1 109 ? 46.992 -41.743 27.255 1.00 40.97 109 ALA A C 1
ATOM 874 O O . ALA A 1 109 ? 47.886 -41.187 27.889 1.00 40.97 109 ALA A O 1
ATOM 875 N N . ALA A 1 110 ? 45.874 -42.195 27.829 1.00 41.41 110 ALA A N 1
ATOM 876 C CA . ALA A 1 110 ? 45.750 -42.553 29.245 1.00 41.41 110 ALA A CA 1
ATOM 877 C C . ALA A 1 110 ? 44.671 -43.657 29.419 1.00 41.41 110 ALA A C 1
ATOM 879 O O . ALA A 1 110 ? 43.773 -43.747 28.579 1.00 41.41 110 ALA A O 1
ATOM 880 N N . PRO A 1 111 ? 44.773 -44.541 30.436 1.00 49.72 111 PRO A N 1
ATOM 881 C CA . PRO A 1 111 ? 44.306 -45.925 30.329 1.00 49.72 111 PRO A CA 1
ATOM 882 C C . PRO A 1 111 ? 42.895 -46.223 30.875 1.00 49.72 111 PRO A C 1
ATOM 884 O O . PRO A 1 111 ? 42.479 -45.730 31.918 1.00 49.72 111 PRO A O 1
ATOM 887 N N . SER A 1 112 ? 42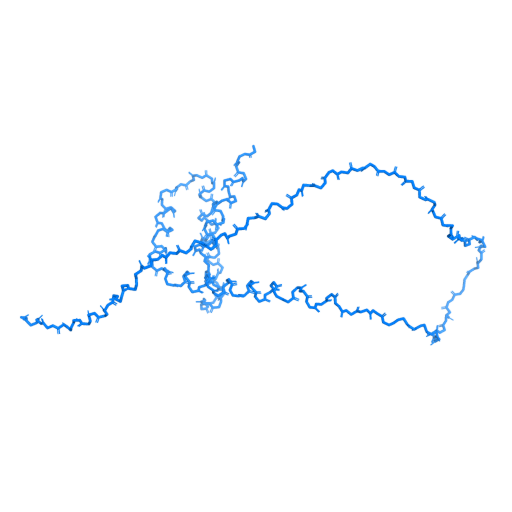.238 -47.133 30.149 1.00 52.72 112 SER A N 1
ATOM 888 C CA . SER A 1 112 ? 41.407 -48.285 30.544 1.00 52.72 112 SER A CA 1
ATOM 889 C C . SER A 1 112 ? 40.463 -48.223 31.753 1.00 52.72 112 SER A C 1
ATOM 891 O O . SER A 1 112 ? 40.891 -48.409 32.888 1.00 52.72 112 SER A O 1
ATOM 893 N N . GLN A 1 113 ? 39.154 -48.281 31.466 1.00 56.56 113 GLN A N 1
ATOM 894 C CA . GLN A 1 113 ? 38.246 -49.254 32.094 1.00 56.56 113 GLN A CA 1
ATOM 895 C C . GLN A 1 113 ? 37.331 -49.891 31.029 1.00 56.56 113 GLN A C 1
ATOM 897 O O . GLN A 1 113 ? 36.717 -49.206 30.215 1.00 56.56 113 GLN A O 1
ATOM 902 N N . MET A 1 114 ? 37.307 -51.225 31.014 1.00 50.31 114 MET A N 1
ATOM 903 C CA . MET A 1 114 ? 36.462 -52.084 30.179 1.00 50.31 114 MET A CA 1
ATOM 904 C C . MET A 1 114 ? 34.977 -51.953 30.550 1.00 50.31 114 MET A C 1
ATOM 906 O O . MET A 1 114 ? 34.657 -51.911 31.732 1.00 50.31 114 MET A O 1
ATOM 910 N N . ALA A 1 115 ? 34.084 -52.045 29.557 1.00 48.09 115 ALA A N 1
ATOM 911 C CA . ALA A 1 115 ? 33.118 -53.149 29.398 1.00 48.09 115 ALA A CA 1
ATOM 912 C C . ALA A 1 115 ? 31.797 -52.721 28.722 1.00 48.09 115 ALA A C 1
ATOM 914 O O . ALA A 1 115 ? 31.208 -51.696 29.048 1.00 48.09 115 ALA A O 1
ATOM 915 N N . SER A 1 116 ? 31.296 -53.639 27.885 1.00 45.22 116 SER A N 1
ATOM 916 C CA . SER A 1 116 ? 29.891 -53.815 27.468 1.00 45.22 116 SER A CA 1
ATOM 917 C C . SER A 1 116 ? 29.402 -53.032 26.238 1.00 45.22 116 SER A C 1
ATOM 919 O O . SER A 1 116 ? 28.807 -51.964 26.332 1.00 45.22 116 SER A O 1
ATOM 921 N N . ARG A 1 117 ? 29.562 -53.653 25.059 1.00 58.28 117 ARG A N 1
ATOM 922 C CA . ARG A 1 117 ? 28.764 -53.373 23.849 1.00 58.28 117 ARG A CA 1
ATOM 923 C C . ARG A 1 117 ? 27.354 -53.966 24.028 1.00 58.28 117 ARG A C 1
ATOM 925 O O . ARG A 1 117 ? 27.277 -55.163 24.308 1.00 58.28 117 ARG A O 1
ATOM 932 N N . PRO A 1 118 ? 26.252 -53.226 23.814 1.00 53.09 118 PRO A N 1
ATOM 933 C CA . PRO A 1 118 ? 24.933 -53.840 23.704 1.00 53.09 118 PRO A CA 1
ATOM 934 C C . PRO A 1 118 ? 24.713 -54.415 22.295 1.00 53.09 118 PRO A C 1
ATOM 936 O O . PRO A 1 118 ? 24.849 -53.723 21.287 1.00 53.09 118 PRO A O 1
ATOM 939 N N . VAL A 1 119 ? 24.364 -55.701 22.241 1.00 51.94 119 VAL A N 1
ATOM 940 C CA . VAL A 1 119 ? 23.791 -56.370 21.065 1.00 51.94 119 VAL A CA 1
ATOM 941 C C . VAL A 1 119 ? 22.316 -55.971 20.972 1.00 51.94 119 VAL A C 1
ATOM 943 O O . VAL A 1 119 ? 21.575 -56.117 21.943 1.00 51.94 119 VAL A O 1
ATOM 946 N N . ALA A 1 120 ? 21.892 -55.459 19.816 1.00 45.91 120 ALA A N 1
ATOM 947 C CA . ALA A 1 120 ? 20.495 -55.152 19.532 1.00 45.91 120 ALA A CA 1
ATOM 948 C C . ALA A 1 120 ? 19.678 -56.450 19.394 1.00 45.91 120 ALA A C 1
ATOM 950 O O . ALA A 1 120 ? 20.001 -57.308 18.574 1.00 45.91 120 ALA A O 1
ATOM 951 N N . MET A 1 121 ? 18.624 -56.587 20.199 1.00 55.50 121 MET A N 1
ATOM 952 C CA . MET A 1 121 ? 17.626 -57.657 20.090 1.00 55.50 121 MET A CA 1
ATOM 953 C C . MET A 1 121 ? 16.476 -57.219 19.164 1.00 55.50 121 MET A C 1
ATOM 955 O O . MET A 1 121 ? 16.148 -56.030 19.138 1.00 55.50 121 MET A O 1
ATOM 959 N N . PRO A 1 122 ? 15.822 -58.141 18.433 1.00 58.25 122 PRO A N 1
ATOM 960 C CA . PRO A 1 122 ? 14.643 -57.824 17.633 1.00 58.25 122 PRO A CA 1
ATOM 961 C C . PRO A 1 122 ? 13.415 -57.606 18.534 1.00 58.25 122 PRO A C 1
ATOM 963 O O . PRO A 1 122 ? 13.035 -58.482 19.311 1.00 58.25 122 PRO A O 1
ATOM 966 N N . VAL A 1 123 ? 12.780 -56.435 18.423 1.00 52.84 123 VAL A N 1
ATOM 967 C CA . VAL A 1 123 ? 11.513 -56.121 19.102 1.00 52.84 123 VAL A CA 1
ATOM 968 C C . VAL A 1 123 ? 10.361 -56.847 18.408 1.00 52.84 123 VAL A C 1
ATOM 970 O O . VAL A 1 123 ? 10.091 -56.650 17.224 1.00 52.84 123 VAL A O 1
ATOM 973 N N . ALA A 1 124 ? 9.695 -57.707 19.177 1.00 45.56 124 ALA A N 1
ATOM 974 C CA . ALA A 1 124 ? 8.455 -58.367 18.814 1.00 45.56 124 ALA A CA 1
ATOM 975 C C . ALA A 1 124 ? 7.296 -57.363 18.690 1.00 45.56 124 ALA A C 1
ATOM 977 O O . ALA A 1 124 ? 7.198 -56.389 19.438 1.00 45.56 124 ALA A O 1
ATOM 978 N N . ALA A 1 125 ? 6.410 -57.655 17.742 1.00 50.69 125 ALA A N 1
ATOM 979 C CA . ALA A 1 125 ? 5.180 -56.939 17.449 1.00 50.69 125 ALA A CA 1
ATOM 980 C C . ALA A 1 125 ? 4.239 -56.828 18.664 1.00 50.69 125 ALA A C 1
ATOM 982 O O . ALA A 1 125 ? 3.984 -57.811 19.357 1.00 50.69 125 ALA A O 1
ATOM 983 N N . GLN A 1 126 ? 3.649 -55.645 18.846 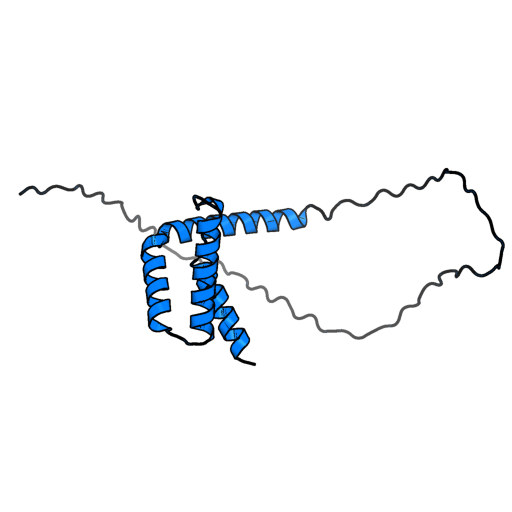1.00 54.41 126 GLN A N 1
ATOM 984 C CA . GLN A 1 126 ? 2.439 -55.430 19.644 1.00 54.41 126 GLN A CA 1
ATOM 985 C C . GLN A 1 126 ? 1.372 -54.756 18.760 1.00 54.41 126 GLN A C 1
ATOM 987 O O . GLN A 1 126 ? 1.712 -53.819 18.031 1.00 54.41 126 GLN A O 1
ATOM 992 N N . PRO A 1 127 ? 0.101 -55.208 18.788 1.00 58.12 127 PRO A N 1
ATOM 993 C CA . PRO A 1 127 ? -0.981 -54.622 18.003 1.00 58.12 127 PRO A CA 1
ATOM 994 C C . PRO A 1 127 ? -1.595 -53.421 18.743 1.00 58.12 127 PRO A C 1
ATOM 996 O O . PRO A 1 127 ? -2.092 -53.557 19.859 1.00 58.12 127 PRO A O 1
ATOM 999 N N . GLY A 1 128 ? -1.569 -52.242 18.115 1.00 51.06 128 GLY A N 1
ATOM 1000 C CA . GLY A 1 128 ? -2.183 -51.003 18.613 1.00 51.06 128 GLY A CA 1
ATOM 1001 C C . GLY A 1 128 ? -3.271 -50.477 17.663 1.00 51.06 128 GLY A C 1
ATOM 1002 O O . GLY A 1 128 ? -3.207 -50.758 16.467 1.00 51.06 128 GLY A O 1
ATOM 1003 N N . PRO A 1 129 ? -4.292 -49.765 18.178 1.00 51.22 129 PRO A N 1
ATOM 1004 C CA . PRO A 1 129 ? -5.649 -49.736 17.628 1.00 51.22 129 PRO A CA 1
ATOM 1005 C C . PRO A 1 129 ? -5.825 -48.960 16.317 1.00 51.22 129 PRO A C 1
ATOM 1007 O O . PRO A 1 129 ? -5.240 -47.901 16.097 1.00 51.22 129 PRO A O 1
ATOM 1010 N N . ALA A 1 130 ? -6.730 -49.496 15.493 1.00 56.22 130 ALA A N 1
ATOM 1011 C CA . ALA A 1 130 ? -7.248 -48.910 14.268 1.00 56.22 130 ALA A CA 1
ATOM 1012 C C . ALA A 1 130 ? -7.783 -47.486 14.492 1.00 56.22 130 ALA A C 1
ATOM 1014 O O . ALA A 1 130 ? -8.684 -47.270 15.301 1.00 56.22 130 ALA A O 1
ATOM 1015 N N . GLN A 1 131 ? -7.261 -46.535 13.721 1.00 55.41 131 GLN A N 1
ATOM 1016 C CA . GLN A 1 131 ? -7.891 -45.237 13.502 1.00 55.41 131 GLN A CA 1
ATOM 1017 C C . GLN A 1 131 ? -8.602 -45.282 12.141 1.00 55.41 131 GLN A C 1
ATOM 1019 O O . GLN A 1 131 ? -8.000 -45.748 11.166 1.00 55.41 131 GLN A O 1
ATOM 1024 N N . PRO A 1 132 ? -9.872 -44.851 12.049 1.00 60.75 132 PRO A N 1
ATOM 1025 C CA . PRO A 1 132 ? -10.640 -44.935 10.817 1.00 60.75 132 PRO A CA 1
ATOM 1026 C C . PRO A 1 132 ? -10.064 -43.992 9.760 1.00 60.75 132 PRO A C 1
ATOM 1028 O O . PRO A 1 132 ? -9.917 -42.789 9.964 1.00 60.75 132 PRO A O 1
ATOM 1031 N N . THR A 1 133 ? -9.767 -44.563 8.598 1.00 58.50 133 THR A N 1
ATOM 1032 C CA . THR A 1 133 ? -9.500 -43.834 7.365 1.00 58.50 133 THR A CA 1
ATOM 1033 C C . THR A 1 133 ? -10.739 -43.024 6.991 1.00 58.50 133 THR A C 1
ATOM 1035 O O . THR A 1 133 ? -11.751 -43.593 6.578 1.00 58.50 133 THR A O 1
ATOM 1038 N N . SER A 1 134 ? -10.669 -41.701 7.106 1.00 59.78 134 SER A N 1
ATOM 1039 C CA . SER A 1 134 ? -11.620 -40.818 6.433 1.00 59.78 134 SER A CA 1
ATOM 1040 C C . SER A 1 134 ? -11.487 -41.037 4.922 1.00 59.78 134 SER A C 1
ATOM 1042 O O . SER A 1 134 ? -10.381 -40.879 4.395 1.00 59.78 134 SER A O 1
ATOM 1044 N N . PRO A 1 135 ? -12.553 -41.417 4.198 1.00 61.91 135 PRO A N 1
ATOM 1045 C CA . PRO A 1 135 ? -12.460 -41.554 2.760 1.00 61.91 135 PRO A CA 1
ATOM 1046 C C . PRO A 1 135 ? -12.221 -40.176 2.150 1.00 61.91 135 PRO A C 1
ATOM 1048 O O . PRO A 1 135 ? -12.989 -39.235 2.356 1.00 61.91 135 PRO A O 1
ATOM 1051 N N . ILE A 1 136 ? -11.139 -40.089 1.379 1.00 56.88 136 ILE A N 1
ATOM 1052 C CA . ILE A 1 136 ? -10.936 -39.079 0.349 1.00 56.88 136 ILE A CA 1
ATOM 1053 C C . ILE A 1 136 ? -12.185 -39.111 -0.536 1.00 56.88 136 ILE A C 1
ATOM 1055 O O . ILE A 1 136 ? -12.354 -39.987 -1.385 1.00 56.88 136 ILE A O 1
ATOM 1059 N N . GLY A 1 137 ? -13.097 -38.178 -0.277 1.00 42.75 137 GLY A N 1
ATOM 1060 C CA . GLY A 1 137 ? -14.222 -37.889 -1.141 1.00 42.75 137 GLY A CA 1
ATOM 1061 C C . GLY A 1 137 ? -13.677 -37.284 -2.421 1.00 42.75 137 GLY A C 1
ATOM 1062 O O . GLY A 1 137 ? -13.313 -36.111 -2.461 1.00 42.75 137 GLY A O 1
ATOM 1063 N N . TYR A 1 138 ? -13.604 -38.111 -3.457 1.00 50.50 138 TYR A N 1
ATOM 1064 C CA . TYR A 1 138 ? -13.502 -37.673 -4.836 1.00 50.50 138 TYR A CA 1
ATOM 1065 C C . TYR A 1 138 ? -14.625 -36.668 -5.114 1.00 50.50 138 TYR A C 1
ATOM 1067 O O . TYR A 1 138 ? -15.776 -37.051 -5.318 1.00 50.50 138 TYR A O 1
ATOM 1075 N N . LEU A 1 139 ? -14.295 -35.378 -5.183 1.00 47.34 139 LEU A N 1
ATOM 1076 C CA . LEU A 1 139 ? -15.074 -34.465 -6.007 1.00 47.34 139 LEU A CA 1
ATOM 1077 C C . LEU A 1 139 ? -14.705 -34.774 -7.454 1.00 47.34 139 LEU A C 1
ATOM 1079 O O . LEU A 1 139 ? -13.790 -34.202 -8.042 1.00 47.34 139 LEU A O 1
ATOM 1083 N N . SER A 1 140 ? -15.425 -35.755 -7.993 1.00 48.88 140 SER A N 1
ATOM 1084 C CA . SER A 1 140 ? -15.650 -35.901 -9.419 1.00 48.88 140 SER A CA 1
ATOM 1085 C C . SER A 1 140 ? -16.126 -34.547 -9.946 1.00 48.88 140 SER A C 1
ATOM 1087 O O . SER A 1 140 ? -17.296 -34.196 -9.794 1.00 48.88 140 SER A O 1
ATOM 1089 N N . PHE A 1 141 ? -15.223 -33.775 -10.555 1.00 42.69 141 PHE A N 1
ATOM 1090 C CA . PHE A 1 141 ? -15.604 -32.719 -11.482 1.00 42.69 141 PHE A CA 1
ATOM 1091 C C . PHE A 1 141 ? -16.292 -33.411 -12.655 1.00 42.69 141 PHE A C 1
ATOM 1093 O O . PHE A 1 141 ? -15.658 -33.866 -13.606 1.00 42.69 141 PHE A O 1
ATOM 1100 N N . GLY A 1 142 ? -17.610 -33.560 -12.532 1.00 45.28 142 GLY A N 1
ATOM 1101 C CA . GLY A 1 142 ? -18.459 -33.901 -13.650 1.00 45.28 142 GLY A CA 1
ATOM 1102 C C . GLY A 1 142 ? -18.208 -32.878 -14.746 1.00 45.28 142 GLY A C 1
ATOM 1103 O O . GLY A 1 142 ? -18.352 -31.674 -14.530 1.00 45.28 142 GLY A O 1
ATOM 1104 N N . LEU A 1 143 ? -17.815 -33.379 -15.914 1.00 53.06 143 LEU A N 1
ATOM 1105 C CA . LEU A 1 143 ? -17.952 -32.688 -17.183 1.00 53.06 143 LEU A CA 1
ATOM 1106 C C . LEU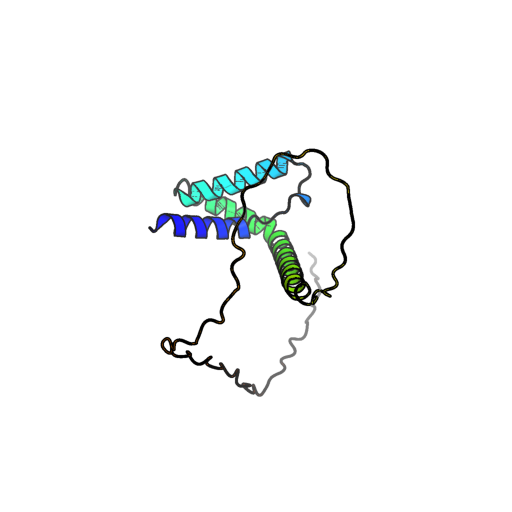 A 1 143 ? -19.414 -32.254 -17.324 1.00 53.06 143 LEU A C 1
ATOM 1108 O O . LEU A 1 143 ? -20.260 -32.998 -17.818 1.00 53.06 143 LEU A O 1
ATOM 1112 N N . LEU A 1 144 ? -19.717 -31.037 -16.879 1.00 48.50 144 LEU A N 1
ATOM 1113 C CA . LEU A 1 144 ? -20.888 -30.321 -17.344 1.00 48.50 144 LEU A CA 1
ATOM 1114 C C . LEU A 1 144 ? -20.594 -29.933 -18.788 1.00 48.50 144 LEU A C 1
ATOM 1116 O O . LEU A 1 144 ? -19.950 -28.932 -19.088 1.00 48.50 144 LEU A O 1
ATOM 1120 N N . SER A 1 145 ? -21.038 -30.820 -19.673 1.00 49.84 145 SER A N 1
ATOM 1121 C CA . SER A 1 145 ? -21.353 -30.526 -21.059 1.00 49.84 145 SER A CA 1
ATOM 1122 C C . SER A 1 145 ? -22.223 -29.267 -21.095 1.00 49.84 145 SER A C 1
ATOM 1124 O O . SER A 1 145 ? -23.408 -29.309 -20.766 1.00 49.84 145 SER A O 1
ATOM 1126 N N . PHE A 1 146 ? -21.614 -28.134 -21.438 1.00 45.00 146 PHE A N 1
ATOM 1127 C CA . PHE A 1 146 ? -22.321 -26.917 -21.813 1.00 45.00 146 PHE A CA 1
ATOM 1128 C C . PHE A 1 146 ? -22.561 -26.963 -23.325 1.00 45.00 146 PHE A C 1
ATOM 1130 O O . PHE A 1 146 ? -21.616 -26.786 -24.099 1.00 45.00 146 PHE A O 1
ATOM 1137 N N . PRO A 1 147 ? -23.802 -27.187 -23.788 1.00 48.47 147 PRO A N 1
ATOM 1138 C CA . PRO A 1 147 ? -24.134 -26.965 -25.180 1.00 48.47 147 PRO A CA 1
ATOM 1139 C C . PRO A 1 147 ? -24.250 -25.458 -25.437 1.00 48.47 147 PRO A C 1
ATOM 1141 O O . PRO A 1 147 ? -25.184 -24.805 -24.986 1.00 48.47 147 PRO A O 1
ATOM 1144 N N . GLY A 1 148 ? -23.322 -24.932 -26.234 1.00 46.06 148 GLY A N 1
ATOM 1145 C CA . GLY A 1 148 ? -23.566 -23.762 -27.074 1.00 46.06 148 GLY A CA 1
ATOM 1146 C C . GLY A 1 148 ? -23.458 -22.394 -26.396 1.00 46.06 148 GLY A C 1
ATOM 1147 O O . GLY A 1 148 ? -24.359 -21.935 -25.711 1.00 46.06 148 GLY A O 1
ATOM 1148 N N . LYS A 1 149 ? -22.428 -21.635 -26.765 1.00 52.38 149 LYS A N 1
ATOM 1149 C CA . LYS A 1 149 ? -22.496 -20.666 -27.873 1.00 52.38 149 LYS A CA 1
ATOM 1150 C C . LYS A 1 149 ? -21.187 -19.888 -27.897 1.00 52.38 149 LYS A C 1
ATOM 1152 O O . LYS A 1 149 ? -20.874 -19.121 -26.994 1.00 52.38 149 LYS A O 1
ATOM 1157 N N . LEU A 1 150 ? -20.449 -20.084 -28.984 1.00 50.19 150 LEU A N 1
ATOM 1158 C CA . LEU A 1 150 ? -19.423 -19.166 -29.448 1.00 50.19 150 LEU A CA 1
ATOM 1159 C C . LEU A 1 150 ? -20.111 -17.833 -29.759 1.00 50.19 150 LEU A C 1
ATOM 1161 O O . LEU A 1 150 ? -20.745 -17.687 -30.801 1.00 50.19 150 LEU A O 1
ATOM 1165 N N . ALA A 1 151 ? -20.015 -16.872 -28.849 1.00 50.91 151 ALA A N 1
ATOM 1166 C CA . ALA A 1 151 ? -20.225 -15.476 -29.186 1.00 50.91 151 ALA A CA 1
ATOM 1167 C C . ALA A 1 151 ? -18.842 -14.861 -29.397 1.00 50.91 151 ALA A C 1
ATOM 1169 O O . ALA A 1 151 ? -18.160 -14.452 -28.461 1.00 50.91 151 ALA A O 1
ATOM 1170 N N . LEU A 1 152 ? -18.428 -14.858 -30.663 1.00 52.44 152 LEU A N 1
ATOM 1171 C CA . LEU A 1 152 ? -17.401 -13.969 -31.185 1.00 52.44 152 LEU A CA 1
ATOM 1172 C C . LEU A 1 152 ? -17.825 -12.529 -30.868 1.00 52.44 152 LEU A C 1
ATOM 1174 O O . LEU A 1 152 ? -18.574 -11.916 -31.630 1.00 52.44 152 LEU A O 1
ATOM 1178 N N . CYS A 1 153 ? -17.352 -11.975 -29.753 1.00 40.94 153 CYS A N 1
ATOM 1179 C CA . CYS A 1 153 ? -17.331 -10.529 -29.575 1.00 40.94 153 CYS A CA 1
ATOM 1180 C C . CYS A 1 153 ? -16.260 -9.973 -30.512 1.00 40.94 153 CYS A C 1
ATOM 1182 O O . CYS A 1 153 ? -15.079 -9.865 -30.193 1.00 40.94 153 CYS A O 1
ATOM 1184 N N . ARG A 1 154 ? -16.728 -9.705 -31.730 1.00 49.44 154 ARG A N 1
ATOM 1185 C CA . ARG A 1 154 ? -16.105 -8.915 -32.779 1.00 49.44 154 ARG A CA 1
ATOM 1186 C C . ARG A 1 154 ? -15.484 -7.662 -32.155 1.00 49.44 154 ARG A C 1
ATOM 1188 O O . ARG A 1 154 ? -16.204 -6.816 -31.632 1.00 49.44 154 ARG A O 1
ATOM 1195 N N . LEU A 1 155 ? -14.157 -7.550 -32.241 1.00 49.16 155 LEU A N 1
ATOM 1196 C CA . LEU A 1 155 ? -13.463 -6.274 -32.121 1.00 49.16 155 LEU A CA 1
ATOM 1197 C C . LEU A 1 155 ? -14.097 -5.306 -33.127 1.00 49.16 155 LEU A C 1
ATOM 1199 O O . LEU A 1 155 ? -13.879 -5.431 -34.332 1.00 49.16 155 LEU A O 1
ATOM 1203 N N . SER A 1 156 ? -14.877 -4.347 -32.639 1.00 53.12 156 SER A N 1
ATOM 1204 C CA . SER A 1 156 ? -15.168 -3.127 -33.382 1.00 53.12 156 SER A CA 1
ATOM 1205 C C . SER A 1 156 ? -14.254 -2.038 -32.854 1.00 53.12 156 SER A C 1
ATOM 1207 O O . SER A 1 156 ? -14.546 -1.321 -31.904 1.00 53.12 156 SER A O 1
ATOM 1209 N N . PHE A 1 157 ? -13.105 -1.989 -33.513 1.00 47.34 157 PHE A N 1
ATOM 1210 C CA . PHE A 1 157 ? -12.256 -0.828 -33.683 1.00 47.34 157 PHE A CA 1
ATOM 1211 C C . PHE A 1 157 ? -13.108 0.313 -34.271 1.00 47.34 157 PHE A C 1
ATOM 1213 O O . PHE A 1 157 ? -13.605 0.192 -35.390 1.00 47.34 157 PHE A O 1
ATOM 1220 N N . ALA A 1 158 ? -13.310 1.394 -33.520 1.00 49.56 158 ALA A N 1
ATOM 1221 C CA . ALA A 1 158 ? -13.841 2.651 -34.035 1.00 49.56 158 ALA A CA 1
ATOM 1222 C C . ALA A 1 158 ? -12.809 3.743 -33.748 1.00 49.56 158 ALA A C 1
ATOM 1224 O O . ALA A 1 158 ? -12.452 4.003 -32.601 1.00 49.56 158 ALA A O 1
ATOM 1225 N N . GLN A 1 159 ? -12.282 4.301 -34.833 1.00 49.91 159 GLN A N 1
ATOM 1226 C CA . GLN A 1 159 ? -11.302 5.376 -34.846 1.00 49.91 159 GLN A CA 1
ATOM 1227 C C . GLN A 1 159 ? -11.846 6.702 -34.282 1.00 49.91 159 GLN A C 1
ATOM 1229 O O . GLN A 1 159 ? -13.057 6.924 -34.310 1.00 49.91 159 GLN A O 1
ATOM 1234 N N . PRO A 1 160 ? -10.950 7.608 -33.842 1.00 64.50 160 PRO A N 1
ATOM 1235 C CA . PRO A 1 160 ? -11.297 8.949 -33.386 1.00 64.50 160 PRO A CA 1
ATOM 1236 C C . PRO A 1 160 ? -11.369 9.943 -34.557 1.00 64.50 160 PRO A C 1
ATOM 1238 O O . PRO A 1 160 ? -10.401 10.071 -35.298 1.00 64.50 160 PRO A O 1
ATOM 1241 N N . TYR A 1 161 ? -12.469 10.695 -34.689 1.00 50.66 161 TYR A N 1
ATOM 1242 C CA . TYR A 1 161 ? -12.518 11.949 -35.459 1.00 50.66 161 TYR A CA 1
ATOM 1243 C C . TYR A 1 161 ? -13.575 12.913 -34.898 1.00 50.66 161 TYR A C 1
ATOM 1245 O O . TYR A 1 161 ? -14.704 12.515 -34.620 1.00 50.66 161 TYR A O 1
ATOM 1253 N N . GLY A 1 162 ? -13.187 14.187 -34.788 1.00 51.41 162 GLY A N 1
ATOM 1254 C CA . GLY A 1 162 ? -14.001 15.343 -34.387 1.00 51.41 162 GLY A CA 1
ATOM 1255 C C . GLY A 1 162 ? -13.140 16.270 -33.521 1.00 51.41 162 GLY A C 1
ATOM 1256 O O . GLY A 1 162 ? -13.004 16.000 -32.338 1.00 51.41 162 GLY A O 1
ATOM 1257 N N . ALA A 1 163 ? -12.365 17.241 -34.016 1.00 56.09 163 ALA A N 1
ATOM 1258 C CA . ALA A 1 163 ? -12.644 18.311 -34.978 1.00 56.09 163 ALA A CA 1
ATOM 1259 C C . ALA A 1 163 ? -13.814 19.206 -34.545 1.00 56.09 163 ALA A C 1
ATOM 1261 O O . ALA A 1 163 ? -14.927 18.993 -35.015 1.00 56.09 163 ALA A O 1
ATOM 1262 N N . LEU A 1 164 ? -13.522 20.179 -33.672 1.00 50.00 164 LEU A N 1
ATOM 1263 C CA . LEU A 1 164 ? -13.905 21.597 -33.766 1.00 50.00 164 LEU A CA 1
ATOM 1264 C C . LEU A 1 164 ? -12.859 22.442 -33.026 1.00 50.00 164 LEU A C 1
ATOM 1266 O O . LEU A 1 164 ? -12.443 22.008 -31.929 1.00 50.00 164 LEU A O 1
#

Sequence (164 aa):
MGDLHKEMKIRQRVQGIFNRPEADFPGLQDWNDYLELREDIIMNLAEGVDVAENENRIAEYQRENYQEILENQARQAEQLRMAAGRGRQSASNPAPASESAAELPLTYAAPSQMASRPVAMPVAAQPGPAQPTSPIGYLSFGLLSFPGKLALCRLSFAQPYGAL

Organism: NCBI:txid2026836

Radius of gyration: 32.1 Å; chains: 1; bounding box: 73×80×68 Å

Foldseek 3Di:
DVLVVVLVVLLVVLCLLLQDDPVVDPDPVVVVVSVVLSVVLSVCVSVVHPVVVSVVVSVVSCVVCVPVSVVSVVVVVVVVVVVVVVVPPPPDDDDDDDDDDDDDDDDDDDDDDDDDDDDDDDDDDDDDDDDDDDDPPPPPPPPPPDDDDPDPPDPDDDDDDDDD

Secondary structure (DSSP, 8-state):
--HHHHHHHHHHHHHHH----GGGSSSHHHHHHHHHHHHHHHHHHHHTSSHHHHHHHHHHHHHHSHHHHHHHHHHHHHHHHHHHHHTTTSS--PPPP-------------------PPPPPPPPP---PPPP--------------------------------

pLDDT: mean 71.02, std 21.61, range [37.72, 96.0]

InterPro domains:
  IPR015877 MAT1, centre [PF06391] (5-81)